Protein AF-A0A923X0X6-F1 (afdb_monomer_lite)

Structure (mmCIF, N/CA/C/O backbone):
data_AF-A0A923X0X6-F1
#
_entry.id   AF-A0A923X0X6-F1
#
loop_
_atom_site.group_PDB
_atom_site.id
_atom_site.type_symbol
_atom_site.label_atom_id
_atom_site.label_alt_id
_atom_site.label_comp_id
_atom_site.label_asym_id
_atom_site.label_entity_id
_atom_site.label_seq_id
_atom_site.pdbx_PDB_ins_code
_atom_site.Cartn_x
_atom_site.Cartn_y
_atom_site.Cartn_z
_atom_site.occupancy
_atom_site.B_iso_or_equiv
_atom_site.auth_seq_id
_atom_site.auth_comp_id
_atom_site.auth_asym_id
_atom_site.auth_atom_id
_atom_site.pdbx_PDB_model_num
ATOM 1 N N . MET A 1 1 ? -5.687 3.519 -16.830 1.00 63.09 1 MET A N 1
ATOM 2 C CA . MET A 1 1 ? -6.040 2.080 -16.816 1.00 63.09 1 MET A CA 1
ATOM 3 C C . MET A 1 1 ? -7.084 1.827 -15.735 1.00 63.09 1 MET A C 1
ATOM 5 O O . MET A 1 1 ? -7.242 2.684 -14.872 1.00 63.09 1 MET A O 1
ATOM 9 N N . ALA A 1 2 ? -7.819 0.712 -15.800 1.00 72.50 2 ALA A N 1
ATOM 10 C CA . ALA A 1 2 ? -8.682 0.294 -14.692 1.00 72.50 2 ALA A CA 1
ATOM 11 C C . ALA A 1 2 ? -7.816 -0.150 -13.492 1.00 72.50 2 ALA A C 1
ATOM 13 O O . ALA A 1 2 ? -6.728 -0.682 -13.729 1.00 72.50 2 ALA A O 1
ATOM 14 N N . PRO A 1 3 ? -8.254 0.063 -12.238 1.00 79.69 3 PRO A N 1
ATOM 15 C CA . PRO A 1 3 ? -7.531 -0.430 -11.070 1.00 79.69 3 PRO A CA 1
ATOM 16 C C . PRO A 1 3 ? -7.416 -1.959 -11.069 1.00 79.69 3 PRO A C 1
ATOM 18 O O . PRO A 1 3 ? -8.362 -2.656 -11.437 1.00 79.69 3 PRO A O 1
ATOM 21 N N . VAL A 1 4 ? -6.273 -2.472 -10.619 1.00 81.38 4 VAL A N 1
ATOM 22 C CA . VAL A 1 4 ? -6.028 -3.899 -10.402 1.00 81.38 4 VAL A CA 1
ATOM 23 C C . VAL A 1 4 ? -6.172 -4.194 -8.913 1.00 81.38 4 VAL A C 1
ATOM 25 O O . VAL A 1 4 ? -5.494 -3.593 -8.080 1.00 81.38 4 VAL A O 1
ATOM 28 N N . THR A 1 5 ? -7.076 -5.104 -8.562 1.00 83.94 5 THR A N 1
ATOM 29 C CA . THR A 1 5 ? -7.293 -5.517 -7.172 1.00 83.94 5 THR A CA 1
ATOM 30 C C . THR A 1 5 ? -6.217 -6.501 -6.733 1.00 83.94 5 THR A C 1
ATOM 32 O O . THR A 1 5 ? -5.908 -7.454 -7.449 1.00 83.94 5 THR A O 1
ATOM 35 N N . MET A 1 6 ? -5.667 -6.291 -5.540 1.00 83.44 6 MET A N 1
ATOM 36 C CA . MET A 1 6 ? -4.697 -7.208 -4.953 1.00 83.44 6 MET A CA 1
ATOM 37 C C . MET A 1 6 ? -5.345 -8.537 -4.566 1.00 83.44 6 MET A C 1
ATOM 39 O O . MET A 1 6 ? -6.520 -8.612 -4.204 1.00 83.44 6 MET A O 1
ATOM 43 N N . SER A 1 7 ? -4.562 -9.610 -4.647 1.00 73.19 7 SER A N 1
ATOM 44 C CA . SER A 1 7 ? -5.038 -10.966 -4.382 1.00 73.19 7 SER A CA 1
ATOM 45 C C . SER A 1 7 ? -5.308 -11.178 -2.885 1.00 73.19 7 SER A C 1
ATOM 47 O O . SER A 1 7 ? -4.394 -11.470 -2.127 1.00 73.19 7 SER A O 1
ATOM 49 N N . ALA A 1 8 ? -6.567 -11.078 -2.458 1.00 83.19 8 ALA A N 1
ATOM 50 C CA . ALA A 1 8 ? -7.058 -11.273 -1.081 1.00 83.19 8 ALA A CA 1
ATOM 51 C C . ALA A 1 8 ? -6.988 -10.040 -0.148 1.00 83.19 8 ALA A C 1
ATOM 53 O O . ALA A 1 8 ? -6.077 -9.216 -0.278 1.00 83.19 8 ALA A O 1
ATOM 54 N N . PRO A 1 9 ? -7.934 -9.942 0.813 1.00 89.75 9 PRO A N 1
ATOM 55 C CA . PRO A 1 9 ? -7.965 -8.876 1.809 1.00 89.75 9 PRO A CA 1
ATOM 56 C C . PRO A 1 9 ? -6.748 -8.904 2.734 1.00 89.75 9 PRO A C 1
ATOM 58 O O . PRO A 1 9 ? -6.139 -9.948 2.983 1.00 89.75 9 PRO A O 1
ATOM 61 N N . PHE A 1 10 ? -6.437 -7.736 3.279 1.00 91.44 10 PHE A N 1
ATOM 62 C CA . PHE A 1 10 ? -5.446 -7.527 4.319 1.00 91.44 10 PHE A CA 1
ATOM 63 C C . PHE A 1 10 ? -6.135 -7.536 5.674 1.00 91.44 10 PHE A C 1
ATOM 65 O O . PHE A 1 10 ? -7.156 -6.876 5.840 1.00 91.44 10 PHE A O 1
ATOM 72 N N . THR A 1 11 ? -5.544 -8.248 6.628 1.00 92.56 11 THR A N 1
ATOM 73 C CA . THR A 1 11 ? -5.885 -8.174 8.049 1.00 92.56 11 THR A CA 1
ATOM 74 C C . THR A 1 11 ? -4.627 -7.741 8.785 1.00 92.56 11 THR A C 1
ATOM 76 O O . THR A 1 11 ? -3.636 -8.473 8.772 1.00 92.56 11 THR A O 1
ATOM 79 N N . VAL A 1 12 ? -4.640 -6.549 9.379 1.00 90.81 12 VAL A N 1
ATOM 80 C CA . VAL A 1 12 ? -3.463 -5.948 10.027 1.00 90.81 12 VAL A CA 1
ATOM 81 C C . VAL A 1 12 ? -3.801 -5.510 11.443 1.00 90.81 12 VAL A C 1
ATOM 83 O O . VAL A 1 12 ? -4.835 -4.886 11.665 1.00 90.81 12 VAL A O 1
ATOM 86 N N . ASN A 1 13 ? -2.925 -5.826 12.396 1.00 90.00 13 ASN A N 1
ATOM 87 C CA . ASN A 1 13 ? -3.030 -5.283 13.749 1.00 90.00 13 ASN A CA 1
ATOM 88 C C . ASN A 1 13 ? -2.677 -3.797 13.716 1.00 90.00 13 ASN A C 1
ATOM 90 O O . ASN A 1 13 ? -1.713 -3.423 13.046 1.00 90.00 13 ASN A O 1
ATOM 94 N N . THR A 1 14 ? -3.431 -2.974 14.437 1.00 86.94 14 THR A N 1
ATOM 95 C CA . THR A 1 14 ? -3.119 -1.549 14.599 1.00 86.94 14 THR A CA 1
ATOM 96 C C . THR A 1 14 ? -2.117 -1.333 15.734 1.00 86.94 14 THR A C 1
ATOM 98 O O . THR A 1 14 ? -1.785 -2.253 16.484 1.00 86.94 14 THR A O 1
ATOM 101 N N . THR A 1 15 ? -1.624 -0.103 15.890 1.00 87.81 15 THR A N 1
ATOM 102 C CA . THR A 1 15 ? -0.687 0.254 16.974 1.00 87.81 15 THR A CA 1
ATOM 103 C C . THR A 1 15 ? -1.329 0.319 18.361 1.00 87.81 15 THR A C 1
ATOM 105 O O . THR A 1 15 ? -0.656 0.683 19.327 1.00 87.81 15 THR A O 1
ATOM 108 N N . ASP A 1 16 ? -2.632 0.065 18.474 1.00 82.75 16 ASP A N 1
ATOM 109 C CA . ASP A 1 16 ? -3.355 0.188 19.735 1.00 82.75 16 ASP A CA 1
ATOM 110 C C . ASP A 1 16 ? -2.884 -0.888 20.724 1.00 82.75 16 ASP A C 1
ATOM 112 O O . ASP A 1 16 ? -2.783 -2.070 20.400 1.00 82.75 16 ASP A O 1
ATOM 116 N N . THR A 1 17 ? -2.557 -0.468 21.947 1.00 68.88 17 THR A N 1
ATOM 117 C CA . THR A 1 17 ? -1.963 -1.340 22.973 1.00 68.88 17 THR A CA 1
ATOM 118 C C . THR A 1 17 ? -2.980 -2.232 23.685 1.00 68.88 17 THR A C 1
ATOM 120 O O . THR A 1 17 ? -2.584 -3.153 24.399 1.00 68.88 17 THR A O 1
ATOM 123 N N . ASP A 1 18 ? -4.273 -1.966 23.495 1.00 63.84 18 ASP A N 1
ATOM 124 C CA . ASP A 1 18 ? -5.372 -2.718 24.092 1.00 63.84 18 ASP A CA 1
ATOM 125 C C . ASP A 1 18 ? -5.972 -3.715 23.083 1.00 63.84 18 ASP A C 1
ATOM 127 O O . ASP A 1 18 ? -6.079 -3.434 21.894 1.00 63.84 18 ASP A O 1
ATOM 131 N N . ALA A 1 19 ? -6.293 -4.908 23.593 1.00 57.31 19 ALA A N 1
ATOM 132 C CA . ALA A 1 19 ? -6.703 -6.148 22.919 1.00 57.31 19 ALA A CA 1
ATOM 133 C C . ALA A 1 19 ? -7.116 -6.089 21.426 1.00 57.31 19 ALA A C 1
ATOM 135 O O . ALA A 1 19 ? -8.139 -5.519 21.084 1.00 57.31 19 ALA A O 1
ATOM 136 N N . GLN A 1 20 ? -6.381 -6.846 20.593 1.00 67.62 20 GLN A N 1
ATOM 137 C CA . GLN A 1 20 ? -6.764 -7.374 19.265 1.00 6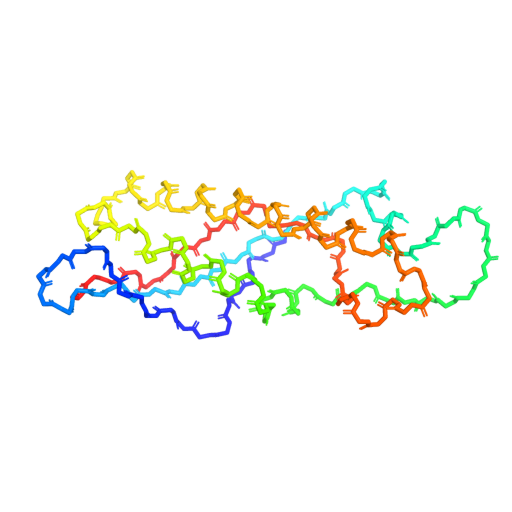7.62 20 GLN A CA 1
ATOM 138 C C . GLN A 1 20 ? -7.588 -6.443 18.363 1.00 67.62 20 GLN A C 1
ATOM 140 O O . GLN A 1 20 ? -8.518 -6.905 17.708 1.00 67.62 20 GLN A O 1
ATOM 145 N N . HIS A 1 21 ? -7.225 -5.166 18.277 1.00 81.81 21 HIS A N 1
ATOM 146 C CA . HIS A 1 21 ? -7.789 -4.311 17.248 1.00 81.81 21 HIS A CA 1
ATOM 147 C C . HIS A 1 21 ? -7.086 -4.539 15.911 1.00 81.81 21 HIS A C 1
ATOM 149 O O . HIS A 1 21 ? -5.853 -4.472 15.812 1.00 81.81 21 HIS A O 1
ATOM 155 N N . PHE A 1 22 ? -7.869 -4.829 14.877 1.00 87.69 22 PHE A N 1
ATOM 156 C CA . PHE A 1 22 ? -7.342 -5.040 13.537 1.00 87.69 22 PHE A CA 1
ATOM 157 C C . PHE A 1 22 ? -8.195 -4.370 12.466 1.00 87.69 22 PHE A C 1
ATOM 159 O O . PHE A 1 22 ? -9.422 -4.300 12.532 1.00 87.69 22 PHE A O 1
ATOM 166 N N . ALA A 1 23 ? -7.519 -3.892 11.427 1.00 91.06 23 ALA A N 1
ATOM 167 C CA . ALA A 1 23 ? -8.162 -3.411 10.220 1.00 91.06 23 ALA A CA 1
ATOM 168 C C . ALA A 1 23 ? -8.236 -4.549 9.198 1.00 91.06 23 ALA A C 1
ATOM 170 O O . ALA A 1 23 ? -7.234 -5.218 8.930 1.00 91.06 23 ALA A O 1
ATOM 171 N N . VAL A 1 24 ? -9.418 -4.746 8.615 1.00 94.12 24 VAL A N 1
ATOM 172 C CA . VAL A 1 24 ? -9.636 -5.632 7.469 1.00 94.12 24 VAL A CA 1
ATOM 173 C C . VAL A 1 24 ? -10.000 -4.782 6.264 1.00 94.12 24 VAL A C 1
ATOM 175 O O . VAL A 1 24 ? -10.960 -4.019 6.328 1.00 94.12 24 VAL A O 1
ATOM 178 N N . PHE A 1 25 ? -9.253 -4.883 5.168 1.00 94.25 25 PHE A N 1
ATOM 179 C CA . PHE A 1 25 ? -9.539 -4.108 3.960 1.00 94.25 25 PHE A CA 1
ATOM 180 C C . PHE A 1 25 ? -9.001 -4.770 2.693 1.00 94.25 25 PHE A C 1
ATOM 182 O O . PHE A 1 25 ? -8.015 -5.504 2.710 1.00 94.25 25 PHE A O 1
ATOM 189 N N . ASN A 1 26 ? -9.633 -4.467 1.566 1.00 93.38 26 ASN A N 1
ATOM 190 C CA . ASN A 1 26 ? -9.134 -4.787 0.235 1.00 93.38 26 ASN A CA 1
ATOM 191 C C . ASN A 1 26 ? -8.376 -3.584 -0.338 1.00 93.38 26 ASN A C 1
ATOM 193 O O . ASN A 1 26 ? -8.737 -2.433 -0.081 1.00 93.38 26 ASN A O 1
ATOM 197 N N . VAL A 1 27 ? -7.348 -3.854 -1.146 1.00 92.19 27 VAL A N 1
ATOM 198 C CA . VAL A 1 27 ? -6.570 -2.825 -1.849 1.00 92.19 27 VAL A CA 1
ATOM 199 C C . VAL A 1 27 ? -6.703 -3.022 -3.351 1.00 92.19 27 VAL A C 1
ATOM 201 O O . VAL A 1 27 ? -6.554 -4.136 -3.857 1.00 92.19 27 VAL A O 1
ATOM 204 N N . ALA A 1 28 ? -6.953 -1.933 -4.071 1.00 90.75 28 ALA A N 1
ATOM 205 C CA . ALA A 1 28 ? -6.815 -1.878 -5.518 1.00 90.75 28 ALA A CA 1
ATOM 206 C C . ALA A 1 28 ? -5.841 -0.767 -5.913 1.00 90.75 28 ALA A C 1
ATOM 208 O O . ALA A 1 28 ? -5.836 0.309 -5.317 1.00 90.75 28 ALA A O 1
ATOM 209 N N . LEU A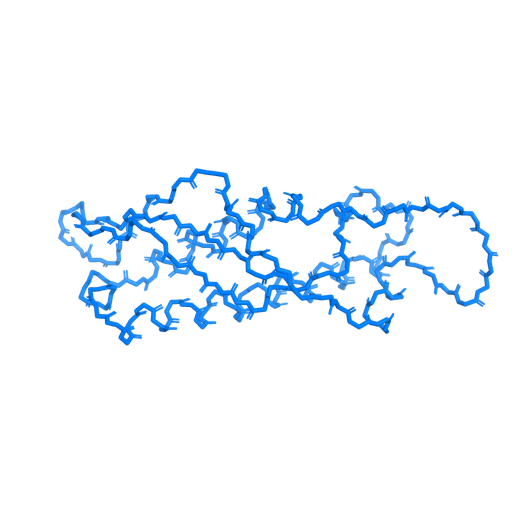 1 29 ? -5.019 -1.041 -6.921 1.00 88.31 29 LEU A N 1
ATOM 210 C CA . LEU A 1 29 ? -3.958 -0.160 -7.393 1.00 88.31 29 LEU A CA 1
ATOM 211 C C . LEU A 1 29 ? -4.287 0.293 -8.810 1.00 88.31 29 LEU A C 1
ATOM 213 O O . LEU A 1 29 ? -4.503 -0.532 -9.699 1.00 88.31 29 LEU A O 1
ATOM 217 N N . LYS A 1 30 ? -4.325 1.600 -9.047 1.00 86.81 30 LYS A N 1
ATOM 218 C CA . LYS A 1 30 ? -4.331 2.133 -10.409 1.00 86.81 30 LYS A CA 1
ATOM 219 C C . LYS A 1 30 ? -2.893 2.341 -10.837 1.00 86.81 30 LYS A C 1
ATOM 221 O O . LYS A 1 30 ? -2.109 2.982 -10.147 1.00 86.81 30 LYS A O 1
ATOM 226 N N . LEU A 1 31 ? -2.584 1.764 -11.985 1.00 82.69 31 LEU A N 1
ATOM 227 C CA . LEU A 1 31 ? -1.259 1.770 -12.570 1.00 82.69 31 LEU A CA 1
ATOM 228 C C . LEU A 1 31 ? -1.206 2.814 -13.685 1.00 82.69 31 LEU A C 1
ATOM 230 O O . LEU A 1 31 ? -2.139 2.904 -14.500 1.00 82.69 31 LEU A O 1
ATOM 234 N N . ALA A 1 32 ? -0.127 3.587 -13.721 1.00 78.12 32 ALA A N 1
ATOM 235 C CA . ALA A 1 32 ? 0.176 4.517 -14.801 1.00 78.12 32 ALA A CA 1
ATOM 236 C C . ALA A 1 32 ? 1.501 4.131 -15.457 1.00 78.12 32 ALA A C 1
ATOM 238 O O . ALA A 1 32 ? 2.406 3.679 -14.757 1.00 78.12 32 ALA A O 1
ATOM 239 N N . PRO A 1 33 ? 1.616 4.261 -16.792 1.00 72.19 33 PRO A N 1
ATOM 240 C CA . PRO A 1 33 ? 2.850 3.940 -17.484 1.00 72.19 33 PRO A CA 1
ATOM 241 C C . PRO A 1 33 ? 3.987 4.816 -16.956 1.00 72.19 33 PRO A C 1
ATOM 243 O O . PRO A 1 33 ? 3.838 6.027 -16.793 1.00 72.19 33 PRO A O 1
ATOM 246 N N . MET A 1 34 ? 5.109 4.178 -16.672 1.00 69.44 34 MET A N 1
ATOM 247 C CA . MET A 1 34 ? 6.379 4.808 -16.371 1.00 69.44 34 MET A CA 1
ATOM 248 C C . MET A 1 34 ? 6.922 5.447 -17.655 1.00 69.44 34 MET A C 1
ATOM 250 O O . MET A 1 34 ? 6.647 4.968 -18.760 1.00 69.44 34 MET A O 1
ATOM 254 N N . ASP A 1 35 ? 7.641 6.562 -17.531 1.00 70.25 35 ASP A N 1
ATOM 255 C CA . ASP A 1 35 ? 8.223 7.204 -18.705 1.00 70.25 35 ASP A CA 1
ATOM 256 C C . ASP A 1 35 ? 9.330 6.344 -19.342 1.00 70.25 35 ASP A C 1
ATOM 258 O O . ASP A 1 35 ? 9.909 5.445 -18.728 1.00 70.25 35 ASP A O 1
ATOM 262 N N . GLU A 1 36 ? 9.614 6.624 -20.613 1.00 61.94 36 GLU A N 1
ATOM 263 C CA . GLU A 1 36 ? 10.562 5.854 -21.421 1.00 61.94 36 GLU A CA 1
ATOM 264 C C . GLU A 1 36 ? 11.998 5.902 -20.871 1.00 61.94 36 GLU A C 1
ATOM 266 O O . GLU A 1 36 ? 12.744 4.936 -21.030 1.00 61.94 36 GLU A O 1
ATOM 271 N N . ALA A 1 37 ? 12.389 6.987 -20.190 1.00 62.97 37 ALA A N 1
ATOM 272 C CA . ALA A 1 37 ? 13.736 7.136 -19.643 1.00 62.97 37 ALA A CA 1
ATOM 273 C C . ALA A 1 37 ? 13.951 6.230 -18.421 1.00 62.97 37 ALA A C 1
ATOM 275 O O . ALA A 1 37 ? 14.992 5.578 -18.314 1.00 62.97 37 ALA A O 1
ATOM 276 N N . HIS A 1 38 ? 12.954 6.133 -17.542 1.00 59.25 38 HIS A N 1
ATOM 277 C CA . HIS A 1 38 ? 12.956 5.180 -16.433 1.00 59.25 38 HIS A CA 1
ATOM 278 C C . HIS A 1 38 ? 12.835 3.728 -16.921 1.00 59.25 38 HIS A C 1
ATOM 280 O O . HIS A 1 38 ? 13.499 2.836 -16.397 1.00 59.25 38 HIS A O 1
ATOM 286 N N . TRP A 1 39 ? 12.070 3.473 -17.985 1.00 57.97 39 TRP A N 1
ATOM 287 C CA . TRP A 1 39 ? 11.985 2.133 -18.575 1.00 57.97 39 TRP A CA 1
ATOM 288 C C . TRP A 1 39 ? 13.295 1.663 -19.237 1.00 57.97 39 TRP A C 1
ATOM 290 O O . TRP A 1 39 ? 13.695 0.501 -19.104 1.00 57.97 39 TRP A O 1
ATOM 300 N N . ALA A 1 40 ? 13.995 2.550 -19.948 1.00 58.59 40 ALA A N 1
ATOM 301 C CA . ALA A 1 40 ? 15.266 2.223 -20.599 1.00 58.59 40 ALA A CA 1
ATOM 302 C C . ALA A 1 40 ? 16.339 1.779 -19.588 1.00 58.59 40 ALA A C 1
ATOM 304 O O . ALA A 1 40 ? 17.157 0.906 -19.884 1.00 58.59 40 ALA A O 1
ATOM 305 N N . ASN A 1 41 ? 16.291 2.334 -18.375 1.00 57.78 41 ASN A N 1
ATOM 306 C CA . ASN A 1 41 ? 17.153 1.949 -17.261 1.00 57.78 41 ASN A CA 1
ATOM 307 C C . ASN A 1 41 ? 16.906 0.514 -16.772 1.00 57.78 41 ASN A C 1
ATOM 309 O O . ASN A 1 41 ? 17.852 -0.169 -16.386 1.00 57.78 41 ASN A O 1
ATOM 313 N N . TRP A 1 42 ? 15.650 0.073 -16.796 1.00 54.72 42 TRP A N 1
ATOM 314 C CA . TRP A 1 42 ? 15.215 -1.244 -16.329 1.00 54.72 42 TRP A CA 1
ATOM 315 C C . TRP A 1 42 ? 15.497 -2.362 -17.336 1.00 54.72 42 TRP A C 1
ATOM 317 O O . TRP A 1 42 ? 15.958 -3.441 -16.976 1.00 54.72 42 TRP A O 1
ATOM 327 N N . SER A 1 43 ? 15.251 -2.103 -18.620 1.00 51.03 43 SER A N 1
ATOM 328 C CA . SER A 1 43 ? 15.378 -3.105 -19.691 1.00 51.03 43 SER A CA 1
ATOM 329 C C . SER A 1 43 ? 16.820 -3.375 -20.139 1.00 51.03 43 SER A C 1
ATOM 331 O O . SER A 1 43 ? 17.045 -4.211 -21.015 1.00 51.03 43 SER A O 1
ATOM 333 N N . GLY A 1 44 ? 17.804 -2.648 -19.597 1.00 46.78 44 GLY A N 1
ATOM 334 C CA . GLY A 1 44 ? 19.188 -2.704 -20.076 1.00 46.78 44 GLY A CA 1
ATOM 335 C C . GLY A 1 44 ? 19.334 -2.277 -21.542 1.00 46.78 44 GLY A C 1
ATOM 336 O O . GLY A 1 44 ? 20.382 -2.515 -22.149 1.00 46.78 44 GLY A O 1
ATOM 337 N N . ALA A 1 45 ? 18.305 -1.643 -22.120 1.00 40.88 45 ALA A N 1
ATOM 338 C CA . ALA A 1 45 ? 18.287 -1.154 -23.488 1.00 40.88 45 ALA A CA 1
ATOM 339 C C . ALA A 1 45 ? 19.193 0.078 -23.609 1.00 40.88 45 ALA A C 1
ATOM 341 O O . ALA A 1 45 ? 18.753 1.216 -23.764 1.00 40.88 45 ALA A O 1
ATOM 342 N N . SER A 1 46 ? 20.505 -0.159 -23.586 1.00 35.41 46 SER A N 1
ATOM 343 C CA . SER A 1 46 ? 21.430 0.712 -24.299 1.00 35.41 46 SER A CA 1
ATOM 344 C C . SER A 1 46 ? 20.917 0.841 -25.733 1.00 35.41 46 SER A C 1
ATOM 346 O O . SER A 1 46 ? 20.515 -0.149 -26.339 1.00 35.41 46 SER A O 1
ATOM 348 N N . ALA A 1 47 ? 20.920 2.056 -26.276 1.00 34.78 47 ALA A N 1
ATOM 349 C CA . ALA A 1 47 ? 20.379 2.422 -27.587 1.00 34.78 47 ALA A CA 1
ATOM 350 C C . ALA A 1 47 ? 21.078 1.767 -28.814 1.00 34.78 47 ALA A C 1
ATOM 352 O O . ALA A 1 47 ? 21.160 2.364 -29.885 1.00 34.78 47 ALA A O 1
ATOM 353 N N . GLY A 1 48 ? 21.600 0.547 -28.695 1.00 30.31 48 GLY A N 1
ATOM 354 C CA . GLY A 1 48 ? 22.226 -0.226 -29.759 1.00 30.31 48 GLY A CA 1
ATOM 355 C C . GLY A 1 48 ? 21.795 -1.682 -29.648 1.00 30.31 48 GLY A C 1
ATOM 356 O O . GLY A 1 48 ? 21.986 -2.314 -28.617 1.00 30.31 48 GLY A O 1
ATOM 357 N N . GLY A 1 49 ? 21.170 -2.192 -30.708 1.00 40.12 49 GLY A N 1
ATOM 358 C CA . GLY A 1 49 ? 20.464 -3.467 -30.691 1.00 40.12 49 GLY A CA 1
ATOM 359 C C . GLY A 1 49 ? 21.313 -4.677 -30.304 1.00 40.12 49 GLY A C 1
ATOM 360 O O . GLY A 1 49 ? 22.481 -4.769 -30.668 1.00 40.12 49 GLY A O 1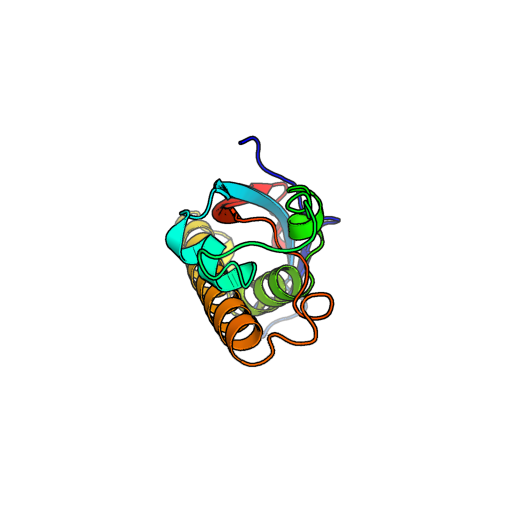
ATOM 361 N N . HIS A 1 50 ? 20.674 -5.632 -29.634 1.00 33.03 50 HIS A N 1
ATOM 362 C CA . HIS A 1 50 ? 20.482 -7.020 -30.068 1.00 33.03 50 HIS A CA 1
ATOM 363 C C . HIS A 1 50 ? 19.665 -7.754 -28.995 1.00 33.03 50 HIS A C 1
ATOM 365 O O . HIS A 1 50 ? 20.041 -7.751 -27.832 1.00 33.03 50 HIS A O 1
ATOM 371 N N . GLY A 1 51 ? 18.614 -8.460 -29.418 1.00 31.97 51 GLY A N 1
ATOM 372 C CA . GLY A 1 51 ? 18.130 -9.641 -28.700 1.00 31.97 51 GLY A CA 1
ATOM 373 C C . GLY A 1 51 ? 16.886 -9.458 -27.833 1.00 31.97 51 GLY A C 1
ATOM 374 O O . GLY A 1 51 ? 16.985 -9.168 -26.652 1.00 31.97 51 GLY A O 1
ATOM 375 N N . GLY A 1 52 ? 15.732 -9.796 -28.414 1.00 33.38 52 GLY A N 1
ATOM 376 C CA . GLY A 1 52 ? 14.575 -10.303 -27.675 1.00 33.38 52 GLY A CA 1
ATOM 377 C C . GLY A 1 52 ? 13.509 -9.265 -27.345 1.00 33.38 52 GLY A C 1
ATOM 378 O O . GLY A 1 52 ? 13.659 -8.469 -26.429 1.00 33.38 52 GLY A O 1
ATOM 379 N N . SER A 1 53 ? 12.384 -9.330 -28.057 1.00 35.44 53 SER A N 1
ATOM 380 C CA . SER A 1 53 ? 11.123 -8.715 -27.643 1.00 35.44 53 SER A CA 1
ATOM 381 C C . SER A 1 53 ? 10.632 -9.387 -26.356 1.00 35.44 53 SER A C 1
ATOM 383 O O . SER A 1 53 ? 9.833 -10.318 -26.408 1.00 35.44 53 SER A O 1
ATOM 385 N N . GLY A 1 54 ? 11.148 -8.964 -25.205 1.00 42.06 54 GLY A N 1
ATOM 386 C CA . GLY A 1 54 ? 10.472 -9.193 -23.936 1.00 42.06 54 GLY A CA 1
ATOM 387 C C . GLY A 1 54 ? 9.214 -8.335 -23.938 1.00 42.06 54 GLY A C 1
ATOM 388 O O . GLY A 1 54 ? 9.310 -7.110 -23.898 1.00 42.06 54 GLY A O 1
ATOM 389 N N . GLU A 1 55 ? 8.040 -8.953 -24.069 1.00 39.22 55 GLU A N 1
ATOM 390 C CA . GLU A 1 55 ? 6.789 -8.261 -23.767 1.00 39.22 55 GLU A CA 1
ATOM 391 C C . GLU A 1 55 ? 6.875 -7.802 -22.311 1.00 39.22 55 GLU A C 1
ATOM 393 O O . GLU A 1 55 ? 7.147 -8.610 -21.421 1.00 39.22 55 GLU A O 1
ATOM 398 N N . ALA A 1 56 ? 6.707 -6.498 -22.078 1.00 45.03 56 ALA A N 1
ATOM 399 C CA . ALA A 1 56 ? 6.597 -5.983 -20.725 1.00 45.03 56 ALA A CA 1
ATOM 400 C C . ALA A 1 56 ? 5.488 -6.771 -20.003 1.00 45.03 56 ALA A C 1
ATOM 402 O O . ALA A 1 56 ? 4.440 -7.015 -20.613 1.00 45.03 56 ALA A O 1
ATOM 403 N N . PRO A 1 57 ? 5.697 -7.204 -18.753 1.00 44.31 57 PRO A N 1
ATOM 404 C CA . PRO A 1 57 ? 4.731 -8.042 -18.064 1.00 44.31 57 PRO A CA 1
ATOM 405 C C . PRO A 1 57 ? 3.345 -7.408 -18.005 1.00 44.31 57 PRO A C 1
ATOM 407 O O . PRO A 1 57 ? 3.130 -6.209 -18.171 1.00 44.31 57 PRO A O 1
ATOM 410 N N . GLY A 1 58 ? 2.334 -8.225 -17.773 1.00 46.53 58 GLY A N 1
ATOM 411 C CA . GLY A 1 58 ? 0.997 -7.682 -17.608 1.00 46.53 58 GLY A CA 1
ATOM 412 C C . GLY A 1 58 ? 0.884 -6.880 -16.300 1.00 46.53 58 GLY A C 1
ATOM 413 O O . GLY A 1 58 ? 1.490 -7.258 -15.299 1.00 46.53 58 GLY A O 1
ATOM 414 N N . PRO A 1 59 ? -0.006 -5.873 -16.224 1.00 53.19 59 PRO A N 1
ATOM 415 C CA . PRO A 1 59 ? -0.386 -5.200 -14.969 1.00 53.19 59 PRO A CA 1
ATOM 416 C C . PRO A 1 59 ? -0.905 -6.150 -13.865 1.00 53.19 59 PRO A C 1
ATOM 418 O O . PRO A 1 59 ? -1.085 -5.743 -12.721 1.00 53.19 59 PRO A O 1
ATOM 421 N N . ILE A 1 60 ? -1.154 -7.417 -14.204 1.00 54.88 60 ILE A N 1
ATOM 422 C CA . ILE A 1 60 ? -1.610 -8.478 -13.303 1.00 54.88 60 ILE A CA 1
ATOM 423 C C . ILE A 1 60 ? -0.511 -8.896 -12.310 1.00 54.88 60 ILE A C 1
ATOM 425 O O . ILE A 1 60 ? -0.840 -9.224 -11.171 1.00 54.88 60 ILE A O 1
ATOM 429 N N . GLU A 1 61 ? 0.773 -8.845 -12.683 1.00 60.97 61 GLU A N 1
ATOM 430 C CA . GLU A 1 61 ? 1.858 -9.330 -11.810 1.00 60.97 61 GLU A CA 1
ATOM 431 C C . GLU A 1 61 ? 2.146 -8.378 -10.635 1.00 60.97 61 GLU A C 1
ATOM 433 O O . GLU A 1 61 ? 2.427 -8.838 -9.523 1.00 60.97 61 GLU A O 1
ATOM 438 N N . LEU A 1 62 ? 1.933 -7.069 -10.825 1.00 64.69 62 LEU A N 1
ATOM 439 C CA . LEU A 1 62 ? 2.081 -6.044 -9.780 1.00 64.69 62 LEU A CA 1
ATOM 440 C C . LEU A 1 62 ? 1.097 -6.235 -8.614 1.00 64.69 62 LEU A C 1
ATOM 442 O O . LEU A 1 62 ? 1.441 -6.015 -7.454 1.00 64.69 62 LEU A O 1
ATOM 446 N N . ALA A 1 63 ? -0.116 -6.721 -8.885 1.00 64.88 63 ALA A N 1
ATOM 447 C CA . ALA A 1 63 ? -1.109 -7.005 -7.844 1.00 64.88 63 ALA A CA 1
ATOM 448 C C . ALA A 1 63 ? -0.746 -8.213 -6.957 1.00 64.88 63 ALA A C 1
ATOM 450 O O . ALA A 1 63 ? -1.294 -8.377 -5.860 1.00 64.88 63 ALA A O 1
ATOM 451 N N . SER A 1 64 ? 0.181 -9.054 -7.420 1.00 68.38 64 SER A N 1
ATOM 452 C CA . SER A 1 64 ? 0.788 -10.150 -6.661 1.00 68.38 64 SER A CA 1
ATOM 453 C C . SER A 1 64 ? 2.191 -9.828 -6.144 1.00 68.38 64 SER A C 1
ATOM 455 O O . SER A 1 64 ? 2.810 -10.695 -5.525 1.00 68.38 64 SER A O 1
ATOM 457 N N . TYR A 1 65 ? 2.697 -8.607 -6.355 1.00 75.56 65 TYR A N 1
ATOM 458 C CA . TYR A 1 65 ? 4.077 -8.286 -6.022 1.00 75.56 65 TYR A CA 1
ATOM 459 C C . TYR A 1 65 ? 4.310 -8.286 -4.508 1.00 75.56 65 TYR A C 1
ATOM 461 O O . TYR A 1 65 ? 3.675 -7.553 -3.743 1.00 75.56 65 TYR A O 1
ATOM 469 N N . ALA A 1 66 ? 5.223 -9.150 -4.059 1.00 80.94 66 ALA A N 1
ATOM 470 C CA . ALA A 1 66 ? 5.427 -9.422 -2.640 1.00 80.94 66 ALA A CA 1
ATOM 471 C C . ALA A 1 66 ? 5.899 -8.181 -1.867 1.00 80.94 66 ALA A C 1
ATOM 473 O O . ALA A 1 66 ? 5.440 -7.960 -0.747 1.00 80.94 66 ALA A O 1
ATOM 474 N N . LYS A 1 67 ? 6.756 -7.341 -2.471 1.00 83.69 67 LYS A N 1
ATOM 475 C CA . LYS A 1 67 ? 7.253 -6.109 -1.835 1.00 83.69 67 LYS A CA 1
ATOM 476 C C . LYS A 1 67 ? 6.112 -5.126 -1.551 1.00 83.69 67 LYS A C 1
ATOM 478 O O . LYS A 1 67 ? 6.038 -4.591 -0.448 1.00 83.69 67 LYS A O 1
ATOM 483 N N . TYR A 1 68 ? 5.161 -4.977 -2.477 1.00 86.19 68 TYR A N 1
ATOM 484 C CA . TYR A 1 68 ? 3.985 -4.124 -2.273 1.00 86.19 68 TYR A CA 1
ATOM 485 C C . TYR A 1 68 ? 3.042 -4.668 -1.198 1.00 86.19 68 TYR A C 1
ATOM 487 O O . TYR A 1 68 ? 2.564 -3.906 -0.359 1.00 86.19 68 TYR A O 1
ATOM 495 N N . ARG A 1 69 ? 2.811 -5.988 -1.150 1.00 87.44 69 ARG A N 1
ATOM 496 C CA . ARG A 1 69 ? 2.029 -6.589 -0.053 1.00 87.44 69 ARG A CA 1
ATOM 497 C C . ARG A 1 69 ? 2.668 -6.332 1.309 1.00 87.44 69 ARG A C 1
ATOM 499 O O . ARG A 1 69 ? 1.956 -5.978 2.246 1.00 87.44 69 ARG A O 1
ATOM 506 N N . SER A 1 70 ? 3.983 -6.509 1.414 1.00 89.56 70 SER A N 1
ATOM 507 C CA . SER A 1 70 ? 4.725 -6.259 2.652 1.00 89.56 70 SER A CA 1
ATOM 508 C C . SER A 1 70 ? 4.641 -4.794 3.071 1.00 89.56 70 SER A C 1
ATOM 510 O O . SER A 1 70 ? 4.347 -4.526 4.232 1.00 89.56 70 SER A O 1
ATOM 512 N N . ALA A 1 71 ? 4.794 -3.858 2.128 1.00 91.50 71 ALA A N 1
ATOM 513 C CA . ALA A 1 71 ? 4.636 -2.428 2.388 1.00 91.50 71 ALA A CA 1
ATOM 514 C C . ALA A 1 71 ? 3.236 -2.072 2.910 1.00 91.50 71 ALA A C 1
ATOM 516 O O . ALA A 1 71 ? 3.110 -1.270 3.831 1.00 91.50 71 ALA A O 1
ATOM 517 N N . ILE A 1 72 ? 2.182 -2.702 2.381 1.00 92.62 72 ILE A N 1
ATOM 518 C CA . ILE A 1 72 ? 0.813 -2.480 2.871 1.00 92.62 72 ILE A CA 1
ATOM 519 C C . ILE A 1 72 ? 0.667 -2.901 4.327 1.00 92.62 72 ILE A C 1
ATOM 521 O O . ILE A 1 72 ? 0.100 -2.153 5.124 1.00 92.62 72 ILE A O 1
ATOM 525 N N . VAL A 1 73 ? 1.182 -4.080 4.677 1.00 92.19 73 VAL A N 1
ATOM 526 C CA . VAL A 1 73 ? 1.147 -4.570 6.059 1.00 92.19 73 VAL A CA 1
ATOM 527 C C . VAL A 1 73 ? 1.970 -3.660 6.970 1.00 92.19 73 VAL A C 1
ATOM 529 O O . VAL A 1 73 ? 1.471 -3.257 8.015 1.00 92.19 73 VAL A O 1
ATOM 532 N N . GLU A 1 74 ? 3.186 -3.298 6.557 1.00 92.81 74 GLU A N 1
ATOM 533 C CA . GLU A 1 74 ? 4.102 -2.433 7.307 1.00 92.81 74 GLU A CA 1
ATOM 534 C C . GLU A 1 74 ? 3.454 -1.081 7.632 1.00 92.81 74 GLU A C 1
ATOM 536 O O . GLU A 1 74 ? 3.266 -0.754 8.805 1.00 92.81 74 GLU A O 1
ATOM 541 N N . VAL A 1 75 ? 3.031 -0.334 6.608 1.00 93.69 75 VAL A N 1
ATOM 542 C CA . VAL A 1 75 ? 2.477 1.016 6.780 1.00 93.69 75 VAL A CA 1
ATOM 543 C C . VAL A 1 75 ? 1.168 0.978 7.567 1.00 93.69 75 VAL A C 1
ATOM 545 O O . VAL A 1 75 ? 0.993 1.756 8.504 1.00 93.69 75 VAL A O 1
ATOM 548 N N . ALA A 1 76 ? 0.252 0.063 7.236 1.00 91.94 76 ALA A N 1
ATOM 549 C CA . ALA A 1 76 ? -1.042 0.003 7.912 1.00 91.94 76 ALA A CA 1
ATOM 550 C C . ALA A 1 76 ? -0.917 -0.445 9.378 1.00 91.94 76 ALA A C 1
ATOM 552 O O . ALA A 1 76 ? -1.663 0.047 10.224 1.00 91.94 76 ALA A O 1
ATOM 553 N N . SER A 1 77 ? 0.051 -1.315 9.697 1.00 91.44 77 SER A N 1
ATOM 554 C CA . SER A 1 77 ? 0.326 -1.724 11.082 1.00 91.44 77 SER A CA 1
ATOM 555 C C . SER A 1 77 ? 0.911 -0.609 11.952 1.00 91.44 77 SER A C 1
ATOM 557 O O . SER A 1 77 ? 0.819 -0.670 13.175 1.00 91.44 77 SER A O 1
ATOM 559 N N . GLY A 1 78 ? 1.472 0.431 11.328 1.00 91.31 78 GLY A N 1
ATOM 560 C CA . GLY A 1 78 ? 1.977 1.630 11.995 1.00 91.31 78 GLY A CA 1
ATOM 561 C C . GLY A 1 78 ? 0.904 2.669 12.339 1.00 91.31 78 GLY A C 1
ATOM 562 O O . GLY A 1 78 ? 1.245 3.733 12.855 1.00 91.31 78 GLY A O 1
ATOM 563 N N . MET A 1 79 ? -0.377 2.396 12.065 1.00 92.25 79 MET A N 1
ATOM 564 C CA . MET A 1 79 ? -1.480 3.330 12.311 1.00 92.25 79 MET A CA 1
ATOM 565 C C . MET A 1 79 ? -2.444 2.818 13.388 1.00 92.25 79 MET A C 1
ATOM 567 O O . MET A 1 79 ? -2.702 1.620 13.493 1.00 92.25 79 MET A O 1
ATOM 571 N N . SER A 1 80 ? -3.008 3.740 14.175 1.00 92.12 80 SER A N 1
ATOM 572 C CA . SER A 1 80 ? -4.029 3.431 15.183 1.00 92.12 80 SER A CA 1
ATOM 573 C C . SER A 1 80 ? -5.430 3.316 14.577 1.00 92.12 80 SER A C 1
ATOM 575 O O . SER A 1 80 ? -5.733 3.930 13.547 1.00 92.12 80 SER A O 1
ATOM 577 N N . MET A 1 81 ? -6.321 2.601 15.264 1.00 90.50 81 MET A N 1
ATOM 578 C CA . MET A 1 81 ? -7.757 2.516 14.972 1.00 90.50 81 MET A CA 1
ATOM 579 C C . MET A 1 81 ? -8.398 3.892 14.864 1.00 90.50 81 MET A C 1
ATOM 581 O O . MET A 1 81 ? -9.136 4.160 13.917 1.00 90.50 81 MET A O 1
ATOM 585 N N . GLU A 1 82 ? -8.098 4.779 15.818 1.00 90.88 82 GLU A N 1
ATOM 586 C CA . GLU A 1 82 ? -8.620 6.145 15.823 1.00 90.88 82 GLU A CA 1
ATOM 587 C C . GLU A 1 82 ? -8.272 6.849 14.511 1.00 90.88 82 GLU A C 1
ATOM 589 O O . GLU A 1 82 ? -9.152 7.389 13.839 1.00 90.88 82 GLU A O 1
ATOM 594 N N . THR A 1 83 ? -7.013 6.745 14.082 1.00 92.00 83 THR A N 1
ATOM 595 C CA . THR A 1 83 ? -6.556 7.345 12.828 1.00 92.00 83 THR A CA 1
ATOM 596 C C . THR A 1 83 ? -7.287 6.721 11.639 1.00 92.00 83 THR A C 1
ATOM 598 O O . THR A 1 83 ? -7.921 7.438 10.859 1.00 92.00 83 THR A O 1
ATOM 601 N N . LEU A 1 84 ? -7.277 5.389 11.531 1.00 92.44 84 LEU A N 1
ATOM 602 C CA . LEU A 1 84 ? -7.885 4.645 10.421 1.00 92.44 84 LEU A CA 1
ATOM 603 C C . LEU A 1 84 ? -9.418 4.758 10.363 1.00 92.44 84 LEU A C 1
ATOM 605 O O . LEU A 1 84 ? -10.011 4.504 9.312 1.00 92.44 84 LEU A O 1
ATOM 609 N N . SER A 1 85 ? -10.074 5.167 11.451 1.00 91.44 85 SER A N 1
ATOM 610 C CA . SER A 1 85 ? -11.525 5.392 11.489 1.00 91.44 85 SER A CA 1
ATOM 611 C C . SER A 1 85 ? -11.952 6.659 10.743 1.00 91.44 85 SER A C 1
ATOM 613 O O . SER A 1 85 ? -13.096 6.768 10.296 1.00 91.44 85 SER A O 1
ATOM 615 N N . THR A 1 86 ? -11.028 7.604 10.552 1.00 93.94 86 THR A N 1
ATOM 616 C CA . THR A 1 86 ? -11.309 8.901 9.930 1.00 93.94 86 THR A CA 1
ATOM 617 C C . THR A 1 86 ? -10.991 8.904 8.438 1.00 93.94 86 THR A C 1
ATOM 619 O O . THR A 1 86 ? -10.097 8.205 7.962 1.00 93.94 86 THR A O 1
ATOM 622 N N . GLN A 1 87 ? -11.685 9.755 7.674 1.00 93.56 87 GLN A N 1
ATOM 623 C CA . GLN A 1 87 ? -11.343 9.970 6.265 1.00 93.56 87 GLN A CA 1
ATOM 624 C C . GLN A 1 87 ? -9.913 10.509 6.116 1.00 93.56 87 GLN A C 1
ATOM 626 O O . GLN A 1 87 ? -9.170 10.035 5.266 1.00 93.56 87 GLN A O 1
ATOM 631 N N . VAL A 1 88 ? -9.510 11.452 6.973 1.00 94.69 88 VAL A N 1
ATOM 632 C CA . VAL A 1 88 ? -8.164 12.046 6.948 1.00 94.69 88 VAL A CA 1
ATOM 633 C C . VAL A 1 88 ? -7.085 10.986 7.176 1.00 94.69 88 VAL A C 1
ATOM 635 O O . VAL A 1 88 ? -6.089 10.968 6.458 1.00 94.69 88 VAL A O 1
ATOM 638 N N . GLY A 1 89 ? -7.288 10.068 8.121 1.00 93.75 89 GLY A N 1
ATOM 639 C CA . GLY A 1 89 ? -6.344 8.981 8.365 1.00 93.75 89 GLY A CA 1
ATOM 640 C C . GLY A 1 89 ? -6.286 7.966 7.227 1.00 93.75 89 GLY A C 1
ATOM 641 O O . GLY A 1 89 ? -5.196 7.538 6.861 1.00 93.75 89 GLY A O 1
ATOM 642 N N . LYS A 1 90 ? -7.416 7.646 6.585 1.00 93.75 90 LYS A N 1
ATOM 643 C CA . LYS A 1 90 ? -7.420 6.798 5.378 1.00 93.75 90 LYS A CA 1
ATOM 644 C C . LYS A 1 90 ? -6.685 7.454 4.206 1.00 93.75 90 LYS A C 1
ATOM 646 O O . LYS A 1 90 ? -5.948 6.771 3.503 1.00 93.75 90 LYS A O 1
ATOM 651 N N . GLU A 1 91 ? -6.831 8.764 4.010 1.00 94.62 91 GLU A N 1
ATOM 652 C CA . GLU A 1 91 ? -6.055 9.503 3.002 1.00 94.62 91 GLU A CA 1
ATOM 653 C C . GLU A 1 91 ? -4.562 9.575 3.365 1.00 94.62 91 GLU A C 1
ATOM 655 O O . GLU A 1 91 ? -3.706 9.448 2.491 1.00 94.62 91 GLU A O 1
ATOM 660 N N . SER A 1 92 ? -4.230 9.696 4.654 1.00 95.44 92 SER A N 1
ATOM 661 C CA . SER A 1 92 ? -2.844 9.605 5.126 1.00 95.44 92 SER A CA 1
ATOM 662 C C . SER A 1 92 ? -2.235 8.228 4.848 1.00 95.44 92 SER A C 1
ATOM 664 O O . SER A 1 92 ? -1.108 8.165 4.359 1.00 95.44 92 SER A O 1
ATOM 666 N N . LEU A 1 93 ? -2.985 7.144 5.078 1.00 95.12 93 LEU A N 1
ATOM 667 C CA . LEU A 1 93 ? -2.562 5.784 4.740 1.00 95.12 93 LEU A CA 1
ATOM 668 C C . LEU A 1 93 ? -2.282 5.652 3.236 1.00 95.12 93 LEU A C 1
ATOM 670 O O . LEU A 1 93 ? -1.225 5.155 2.859 1.00 95.12 93 LEU A O 1
ATOM 674 N N . LYS A 1 94 ? -3.182 6.142 2.368 1.00 95.25 94 LYS A N 1
ATOM 675 C CA . LYS A 1 94 ? -2.956 6.128 0.909 1.00 95.25 94 LYS A CA 1
ATOM 676 C C . LYS A 1 94 ? -1.660 6.830 0.531 1.00 95.25 94 LYS A C 1
ATOM 678 O O . LYS A 1 94 ? -0.885 6.284 -0.245 1.00 95.25 94 LYS A O 1
ATOM 683 N N . LYS A 1 95 ? -1.428 8.023 1.084 1.00 95.44 95 LYS A N 1
ATOM 684 C CA . LYS A 1 95 ? -0.224 8.801 0.793 1.00 95.44 95 LYS A CA 1
ATOM 685 C C . LYS A 1 95 ? 1.045 8.057 1.215 1.00 95.44 95 LYS A C 1
ATOM 687 O O . LYS A 1 95 ? 1.947 7.918 0.404 1.00 95.44 95 LYS A O 1
ATOM 692 N N . GLN A 1 96 ? 1.083 7.529 2.438 1.00 95.62 96 GLN A N 1
ATOM 693 C CA . GLN A 1 96 ? 2.243 6.779 2.931 1.00 95.62 96 GLN A CA 1
ATOM 694 C C . GLN A 1 96 ? 2.517 5.516 2.100 1.00 95.62 96 GLN A C 1
ATOM 696 O O . GLN A 1 96 ? 3.672 5.174 1.870 1.00 95.62 96 GLN A O 1
ATOM 701 N N . LEU A 1 97 ? 1.472 4.841 1.611 1.00 94.88 97 LEU A N 1
ATOM 702 C CA . LEU A 1 97 ? 1.636 3.706 0.699 1.00 94.88 97 LEU A CA 1
ATOM 703 C C . LEU A 1 97 ? 2.201 4.123 -0.657 1.00 94.88 97 LEU A C 1
ATOM 705 O O . LEU A 1 97 ? 3.081 3.438 -1.163 1.00 94.88 97 LEU A O 1
ATOM 709 N N . LEU A 1 98 ? 1.722 5.228 -1.234 1.00 93.00 98 LEU A N 1
ATOM 710 C CA . LEU A 1 98 ? 2.262 5.753 -2.491 1.00 93.00 98 LEU A CA 1
ATOM 711 C C . LEU A 1 98 ? 3.746 6.105 -2.354 1.00 93.00 98 LEU A C 1
ATOM 713 O O . LEU A 1 98 ? 4.541 5.677 -3.188 1.00 93.00 98 LEU A O 1
ATOM 717 N N . ASP A 1 99 ? 4.118 6.798 -1.275 1.00 92.94 99 ASP A N 1
ATOM 718 C CA . ASP A 1 99 ? 5.514 7.134 -0.981 1.00 92.94 99 ASP A CA 1
ATOM 719 C C . ASP A 1 99 ? 6.358 5.846 -0.851 1.00 92.94 99 ASP A C 1
ATOM 721 O O . ASP A 1 99 ? 7.410 5.713 -1.476 1.00 92.94 99 ASP A O 1
ATOM 725 N N . ARG A 1 100 ? 5.853 4.832 -0.134 1.00 91.81 100 ARG A N 1
ATOM 726 C CA . ARG A 1 100 ? 6.552 3.551 0.049 1.00 91.81 100 ARG A CA 1
ATOM 727 C C . ARG A 1 100 ? 6.683 2.734 -1.240 1.00 91.81 100 ARG A C 1
ATOM 729 O O . ARG A 1 100 ? 7.698 2.070 -1.442 1.00 91.81 100 ARG A O 1
ATOM 736 N N . PHE A 1 101 ? 5.674 2.750 -2.108 1.00 88.38 101 PHE A N 1
ATOM 737 C CA . PHE A 1 101 ? 5.743 2.081 -3.409 1.00 88.38 101 PHE A CA 1
ATOM 738 C C . PHE A 1 101 ? 6.735 2.766 -4.349 1.00 88.38 101 PHE A C 1
ATOM 740 O O . PHE A 1 101 ? 7.429 2.065 -5.08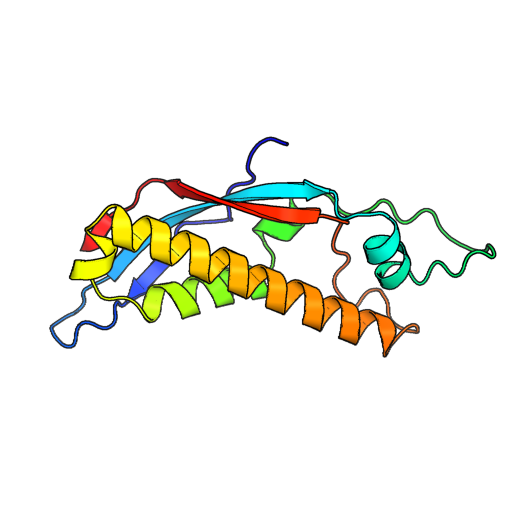4 1.00 88.38 101 PHE A O 1
ATOM 747 N N . ALA A 1 102 ? 6.840 4.097 -4.293 1.00 85.81 102 ALA A N 1
ATOM 748 C CA . ALA A 1 102 ? 7.854 4.838 -5.036 1.00 85.81 102 ALA A CA 1
ATOM 749 C C . ALA A 1 102 ? 9.272 4.460 -4.577 1.00 85.81 102 ALA A C 1
ATOM 751 O O . ALA A 1 102 ? 10.101 4.125 -5.416 1.00 85.81 102 ALA A O 1
ATOM 752 N N . GLU A 1 103 ? 9.523 4.394 -3.264 1.00 86.94 103 GLU A N 1
ATOM 753 C CA . GLU A 1 103 ? 10.818 3.943 -2.726 1.00 86.94 103 GLU A CA 1
ATOM 754 C C . GLU A 1 103 ? 11.183 2.521 -3.180 1.00 86.94 103 GLU A C 1
ATOM 756 O O . GLU A 1 103 ? 12.331 2.253 -3.529 1.00 86.94 103 GLU A O 1
ATOM 761 N N . ILE A 1 104 ? 10.215 1.594 -3.182 1.00 83.56 104 ILE A N 1
ATOM 762 C CA . ILE A 1 104 ? 10.436 0.222 -3.669 1.00 83.56 104 ILE A CA 1
ATOM 763 C C . ILE A 1 104 ? 10.836 0.240 -5.145 1.00 83.56 104 ILE A C 1
ATOM 765 O O . ILE A 1 104 ? 11.793 -0.431 -5.516 1.00 83.56 104 ILE A O 1
ATOM 769 N N . ALA A 1 105 ? 10.143 1.027 -5.970 1.00 78.19 105 ALA A N 1
ATOM 770 C CA . ALA A 1 105 ? 10.464 1.143 -7.389 1.00 78.19 105 ALA A CA 1
ATOM 771 C C . ALA A 1 105 ? 11.873 1.726 -7.620 1.00 78.19 105 ALA A C 1
ATOM 773 O O . ALA A 1 105 ? 12.600 1.233 -8.481 1.00 78.19 105 ALA A O 1
ATOM 774 N N . GLU A 1 106 ? 12.290 2.726 -6.834 1.00 77.88 106 GLU A N 1
ATOM 775 C CA . GLU A 1 106 ? 13.638 3.310 -6.919 1.00 77.88 106 GLU A CA 1
ATOM 776 C C . GLU A 1 106 ? 14.739 2.314 -6.525 1.00 77.88 106 GLU A C 1
ATOM 778 O O . GLU A 1 106 ? 15.778 2.235 -7.188 1.00 77.88 106 GLU A O 1
ATOM 783 N N . VAL A 1 107 ? 14.528 1.544 -5.450 1.00 79.00 107 VAL A N 1
ATOM 784 C CA . VAL A 1 107 ? 15.477 0.508 -5.013 1.00 79.00 107 VAL A CA 1
ATOM 785 C C . VAL A 1 107 ? 15.599 -0.578 -6.076 1.00 79.00 107 VAL A C 1
ATOM 787 O O . VAL A 1 107 ? 16.715 -0.954 -6.434 1.00 79.00 107 VAL A O 1
ATOM 790 N N . ASP A 1 108 ? 14.477 -1.031 -6.626 1.00 72.31 108 ASP A N 1
ATOM 791 C CA . ASP A 1 108 ? 14.454 -2.095 -7.628 1.00 72.31 108 ASP A CA 1
ATOM 792 C C . ASP A 1 108 ? 15.108 -1.640 -8.941 1.00 72.31 108 ASP A C 1
ATOM 794 O O . ASP A 1 108 ? 15.893 -2.385 -9.531 1.00 72.31 108 ASP A O 1
ATOM 798 N N . GLU A 1 109 ? 14.898 -0.381 -9.346 1.00 69.56 109 GLU A N 1
ATOM 799 C CA . GLU A 1 109 ? 15.616 0.230 -10.470 1.00 69.56 109 GLU A CA 1
ATOM 800 C C . GLU A 1 109 ? 17.134 0.281 -10.225 1.00 69.56 109 GLU A C 1
ATOM 802 O O . GLU A 1 109 ? 17.932 -0.004 -11.126 1.00 69.56 109 GLU A O 1
ATOM 807 N N . ALA A 1 110 ? 17.565 0.650 -9.016 1.00 68.69 110 ALA A N 1
ATOM 808 C CA . ALA A 1 110 ? 18.983 0.692 -8.672 1.00 68.69 110 ALA A CA 1
ATOM 809 C C . ALA A 1 110 ? 19.615 -0.712 -8.682 1.00 68.69 110 ALA A C 1
ATOM 811 O O . ALA A 1 110 ? 20.727 -0.885 -9.198 1.00 68.69 110 ALA A O 1
ATOM 812 N N . GLU A 1 111 ? 18.904 -1.721 -8.170 1.00 65.75 111 GLU A N 1
ATOM 813 C CA . GLU A 1 111 ? 19.333 -3.121 -8.209 1.00 65.75 111 GLU A CA 1
ATOM 814 C C . GLU A 1 111 ? 19.436 -3.631 -9.657 1.00 65.75 111 GLU A C 1
ATOM 816 O O . GLU A 1 111 ? 20.479 -4.193 -10.016 1.00 65.75 111 GLU A O 1
ATOM 821 N N . ALA A 1 112 ? 18.444 -3.338 -10.512 1.00 62.72 112 ALA A N 1
ATOM 822 C CA . ALA A 1 112 ? 18.447 -3.663 -11.944 1.00 62.72 112 ALA A CA 1
ATOM 823 C C . ALA A 1 112 ? 19.700 -3.136 -12.659 1.00 62.72 112 ALA A C 1
ATOM 825 O O . ALA A 1 112 ? 20.401 -3.886 -13.345 1.00 62.72 112 ALA A O 1
ATOM 826 N N . LYS A 1 113 ? 20.038 -1.857 -12.445 1.00 62.19 113 LYS A N 1
ATOM 827 C CA . LYS A 1 113 ? 21.227 -1.217 -13.041 1.00 62.19 113 LYS A CA 1
ATOM 828 C C . LYS A 1 113 ? 22.540 -1.848 -12.583 1.00 62.19 113 LYS A C 1
ATOM 830 O O . LYS A 1 113 ? 23.512 -1.863 -13.337 1.00 62.19 113 LYS A O 1
ATOM 835 N N . SER A 1 114 ? 22.592 -2.322 -11.340 1.00 59.09 114 SER A N 1
ATOM 836 C CA . SER A 1 114 ? 23.818 -2.844 -10.727 1.00 59.09 114 SER A CA 1
ATOM 837 C C . SER A 1 114 ? 24.161 -4.281 -11.140 1.00 59.09 114 SER A C 1
ATOM 839 O O . SER A 1 114 ? 25.316 -4.684 -11.007 1.00 59.09 114 SER A O 1
ATOM 841 N N . SER A 1 115 ? 23.185 -5.044 -11.649 1.00 53.94 115 SER A N 1
ATOM 842 C CA . SER A 1 115 ? 23.326 -6.471 -11.984 1.00 53.94 115 SER A CA 1
ATOM 843 C C . SER A 1 115 ? 22.729 -6.814 -13.363 1.00 53.94 115 SER A C 1
ATOM 845 O O . SER A 1 115 ? 21.770 -7.584 -13.451 1.00 53.94 115 SER A O 1
ATOM 847 N N . PRO A 1 116 ? 23.310 -6.298 -14.467 1.00 55.69 116 PRO A N 1
ATOM 848 C CA . PRO A 1 116 ? 22.754 -6.441 -15.820 1.00 55.69 116 PRO A CA 1
ATOM 849 C C . PRO A 1 116 ? 22.769 -7.881 -16.370 1.00 55.69 116 PRO A C 1
ATOM 851 O O . PRO A 1 116 ? 22.148 -8.160 -17.391 1.00 55.69 116 PRO A O 1
ATOM 854 N N . GLU A 1 117 ? 23.475 -8.807 -15.717 1.00 48.00 117 GLU A N 1
ATOM 855 C CA . GLU A 1 117 ? 23.691 -10.180 -16.198 1.00 48.00 117 GLU A CA 1
ATOM 856 C C . GLU A 1 117 ? 22.566 -11.155 -15.799 1.00 48.00 117 GLU A C 1
ATOM 858 O O . GLU A 1 117 ? 22.554 -12.297 -16.259 1.00 48.00 117 GLU A O 1
ATOM 863 N N . ASN A 1 118 ? 21.616 -10.727 -14.952 1.00 44.16 118 ASN A N 1
ATOM 864 C CA . ASN A 1 118 ? 20.527 -11.580 -14.463 1.00 44.16 118 ASN A CA 1
ATOM 865 C C . ASN A 1 118 ? 19.170 -10.836 -14.367 1.00 44.16 118 ASN A C 1
ATOM 867 O O . ASN A 1 118 ? 18.583 -10.729 -13.283 1.00 44.16 118 ASN A O 1
ATOM 871 N N . PRO A 1 119 ? 18.637 -10.335 -15.502 1.00 43.59 119 PRO A N 1
ATOM 872 C CA . PRO A 1 119 ? 17.412 -9.529 -15.548 1.00 43.59 119 PRO A CA 1
ATOM 873 C C . PRO A 1 119 ? 16.137 -10.305 -15.176 1.00 43.59 119 PRO A C 1
ATOM 875 O O . PRO A 1 119 ? 15.082 -9.709 -15.038 1.00 43.59 119 PRO A O 1
ATOM 878 N N . ALA A 1 120 ? 16.206 -11.632 -15.008 1.00 38.69 120 ALA A N 1
ATOM 879 C CA . ALA A 1 120 ? 15.067 -12.459 -14.597 1.00 38.69 120 ALA A CA 1
ATOM 880 C C . ALA A 1 120 ? 14.851 -12.496 -13.069 1.00 38.69 120 ALA A C 1
ATOM 882 O O . ALA A 1 120 ? 13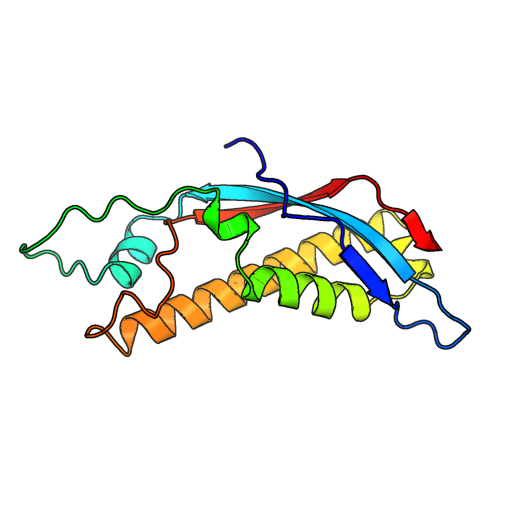.769 -12.859 -12.612 1.00 38.69 120 ALA A O 1
ATOM 883 N N . THR A 1 121 ? 15.875 -12.157 -12.276 1.00 39.88 121 THR A N 1
ATOM 884 C CA . THR A 1 121 ? 15.790 -12.094 -10.801 1.00 39.88 121 THR A CA 1
ATOM 885 C C . THR A 1 121 ? 15.346 -10.733 -10.282 1.00 39.88 121 THR A C 1
ATOM 887 O O . THR A 1 121 ? 14.803 -10.652 -9.182 1.00 39.88 121 THR A O 1
ATOM 890 N N . VAL A 1 122 ? 15.553 -9.683 -11.075 1.00 42.03 122 VAL A N 1
ATOM 891 C CA . VAL A 1 122 ? 14.956 -8.371 -10.844 1.00 42.03 122 VAL A CA 1
ATOM 892 C C . VAL A 1 122 ? 13.624 -8.446 -11.560 1.00 42.03 122 VAL A C 1
ATOM 894 O O . VAL A 1 122 ? 13.588 -8.429 -12.785 1.00 42.03 122 VAL A O 1
ATOM 897 N N . GLY A 1 123 ? 12.585 -8.774 -10.786 1.00 40.28 123 GLY A N 1
ATOM 898 C CA . GLY A 1 123 ? 11.278 -9.187 -11.281 1.00 40.28 123 GLY A CA 1
ATOM 899 C C . GLY A 1 123 ? 10.885 -8.358 -12.483 1.00 40.28 123 GLY A C 1
ATOM 900 O O . GLY A 1 123 ? 10.972 -7.143 -12.428 1.00 40.28 123 GLY A O 1
ATOM 901 N N . ILE A 1 124 ? 10.539 -9.045 -13.566 1.00 44.59 124 ILE A N 1
ATOM 902 C CA . ILE A 1 124 ? 10.019 -8.468 -14.790 1.00 44.59 124 ILE A CA 1
ATOM 903 C C . ILE A 1 124 ? 8.849 -7.577 -14.336 1.00 44.59 124 ILE A C 1
ATOM 905 O O . ILE A 1 124 ? 7.760 -8.069 -14.062 1.00 44.59 124 ILE A O 1
ATOM 909 N N . GLU A 1 125 ? 9.098 -6.293 -14.097 1.00 48.69 125 GLU A N 1
ATOM 910 C CA . GLU A 1 125 ? 8.078 -5.319 -13.752 1.00 48.69 125 GLU A CA 1
ATOM 911 C C . GLU A 1 125 ? 7.744 -4.626 -15.059 1.00 48.69 125 GLU A C 1
ATOM 913 O O . GLU A 1 125 ? 8.634 -4.217 -15.814 1.00 48.69 125 GLU A O 1
ATOM 918 N N . PRO A 1 126 ? 6.462 -4.537 -15.405 1.00 50.59 126 PRO A N 1
ATOM 919 C CA . PRO A 1 126 ? 6.115 -3.731 -16.537 1.00 50.59 126 PRO A CA 1
ATOM 920 C C . PRO A 1 126 ? 6.329 -2.268 -16.173 1.00 50.59 126 PRO A C 1
ATOM 922 O O . PRO A 1 126 ? 6.331 -1.948 -14.985 1.00 50.59 126 PRO A O 1
ATOM 925 N N . PRO A 1 127 ? 6.508 -1.373 -17.159 1.00 59.16 127 PRO A N 1
ATOM 926 C CA . PRO A 1 127 ? 6.822 0.030 -16.929 1.00 59.16 127 PRO A CA 1
ATOM 927 C C . PRO A 1 127 ? 5.587 0.723 -16.365 1.00 59.16 127 PRO A C 1
ATOM 929 O O . PRO A 1 127 ? 4.925 1.481 -17.064 1.00 59.16 127 PRO A O 1
ATOM 932 N N . TYR A 1 128 ? 5.221 0.437 -15.125 1.00 66.25 128 TYR A N 1
ATOM 933 C CA . TYR A 1 128 ? 4.093 1.029 -14.452 1.00 66.25 128 TYR A CA 1
ATOM 934 C C . TYR A 1 128 ? 4.493 1.373 -13.030 1.00 66.25 128 TYR A C 1
ATOM 936 O O . TYR A 1 128 ? 5.026 0.541 -12.305 1.00 66.25 128 TYR A O 1
ATOM 944 N N . HIS A 1 129 ? 4.183 2.595 -12.625 1.00 76.50 129 HIS A N 1
ATOM 945 C CA . HIS A 1 129 ? 4.197 2.975 -11.222 1.00 76.50 129 HIS A CA 1
ATOM 946 C C . HIS A 1 129 ? 2.767 2.943 -10.680 1.00 76.50 129 HIS A C 1
ATOM 948 O O . HIS A 1 129 ? 1.781 3.015 -11.429 1.00 76.50 129 HIS A O 1
ATOM 954 N N . VAL A 1 130 ? 2.654 2.830 -9.360 1.00 84.94 130 VAL A N 1
ATOM 955 C CA . VAL A 1 130 ? 1.374 3.003 -8.676 1.00 84.94 130 VAL A CA 1
ATOM 956 C C . VAL A 1 130 ? 1.020 4.492 -8.697 1.00 84.94 130 VAL A C 1
ATOM 958 O O . VAL A 1 130 ? 1.716 5.307 -8.103 1.00 84.94 130 VAL A O 1
ATOM 961 N N . ASP A 1 131 ? -0.059 4.833 -9.397 1.00 86.38 131 ASP A N 1
ATOM 962 C CA . ASP A 1 131 ? -0.594 6.197 -9.532 1.00 86.38 131 ASP A CA 1
ATOM 963 C C . ASP A 1 131 ? -1.558 6.513 -8.385 1.00 86.38 131 ASP A C 1
ATOM 965 O O . ASP A 1 131 ? -1.484 7.557 -7.743 1.00 86.38 131 ASP A O 1
ATOM 969 N N . GLU A 1 132 ? -2.459 5.572 -8.087 1.00 90.19 132 GLU A N 1
ATOM 970 C CA . GLU A 1 132 ? -3.459 5.740 -7.033 1.00 90.19 132 GLU A CA 1
ATOM 971 C C . GLU A 1 132 ? -3.723 4.433 -6.276 1.00 90.19 132 GLU A C 1
ATOM 973 O O . GLU A 1 132 ? -3.720 3.338 -6.850 1.00 90.19 132 GLU A O 1
ATOM 978 N N . VAL A 1 133 ? -4.032 4.572 -4.984 1.00 92.12 133 VAL A N 1
ATOM 979 C CA . VAL A 1 133 ? -4.427 3.479 -4.086 1.00 92.12 133 VAL A CA 1
ATOM 980 C C . VAL A 1 133 ? -5.890 3.639 -3.683 1.00 92.12 133 VAL A C 1
ATOM 982 O O . VAL A 1 133 ? -6.317 4.688 -3.192 1.00 92.12 133 VAL A O 1
ATOM 985 N N . PHE A 1 134 ? -6.655 2.563 -3.828 1.00 91.81 134 PHE A N 1
ATOM 986 C CA . PHE A 1 134 ? -8.054 2.481 -3.427 1.00 91.81 134 PHE A CA 1
ATOM 987 C C . PHE A 1 134 ? -8.227 1.433 -2.340 1.00 91.81 134 PHE A C 1
ATOM 989 O O . PHE A 1 134 ? -7.679 0.336 -2.430 1.00 91.81 134 PHE A O 1
ATOM 996 N N . PHE A 1 135 ? -9.055 1.760 -1.351 1.00 92.69 135 PHE A N 1
ATOM 997 C CA . PHE A 1 135 ? -9.509 0.808 -0.349 1.00 92.69 135 PHE A CA 1
ATOM 998 C C . PHE A 1 135 ? -10.968 0.453 -0.595 1.00 92.69 135 PHE A C 1
ATOM 1000 O O . PHE A 1 135 ? -11.802 1.348 -0.754 1.00 92.69 135 PHE A O 1
ATOM 1007 N N . THR A 1 136 ? -11.281 -0.837 -0.574 1.00 88.12 136 THR A N 1
ATOM 1008 C CA . THR A 1 136 ? -12.662 -1.335 -0.537 1.00 88.12 136 THR A CA 1
ATOM 1009 C C . THR A 1 136 ? -12.862 -2.208 0.697 1.00 88.12 136 THR A C 1
ATOM 1011 O O . THR A 1 136 ? -11.897 -2.711 1.271 1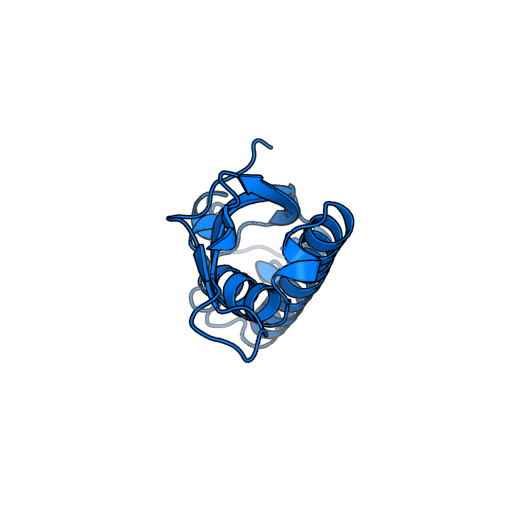.00 88.12 136 THR A O 1
ATOM 1014 N N . ASP A 1 137 ? -14.112 -2.338 1.147 1.00 90.12 137 ASP A N 1
ATOM 1015 C CA . ASP A 1 137 ? -14.494 -3.190 2.287 1.00 90.12 137 ASP A CA 1
ATOM 1016 C C . ASP A 1 137 ? -13.691 -2.922 3.573 1.00 90.12 137 ASP A C 1
ATOM 1018 O O . ASP A 1 137 ? -13.329 -3.840 4.300 1.00 90.12 137 ASP A O 1
ATOM 1022 N N . PHE A 1 138 ? -13.388 -1.647 3.842 1.00 92.69 138 PHE A N 1
ATOM 1023 C CA . PHE A 1 138 ? -12.562 -1.243 4.978 1.00 92.69 138 PHE A CA 1
ATOM 1024 C C . PHE A 1 138 ? -13.355 -1.316 6.289 1.00 92.69 138 PHE A C 1
ATOM 1026 O O . PHE A 1 138 ? -14.188 -0.444 6.565 1.00 92.69 138 PHE A O 1
ATOM 1033 N N . ALA A 1 139 ? -13.056 -2.319 7.109 1.00 92.00 139 ALA A N 1
ATOM 1034 C CA . ALA A 1 139 ? -13.639 -2.555 8.422 1.00 92.00 139 ALA A CA 1
ATOM 1035 C C . ALA A 1 139 ? -12.575 -2.466 9.525 1.00 92.00 139 ALA A C 1
ATOM 1037 O O . ALA A 1 139 ? -11.433 -2.877 9.341 1.00 92.00 139 ALA A O 1
ATOM 1038 N N . LEU A 1 140 ? -12.977 -1.940 10.679 1.00 90.50 140 LEU A N 1
ATOM 1039 C CA . LEU A 1 140 ? -12.196 -1.921 11.914 1.00 90.50 140 LEU A CA 1
ATOM 1040 C C . LEU A 1 140 ? -12.882 -2.865 12.905 1.00 90.50 140 LEU A C 1
ATOM 1042 O O . LEU A 1 140 ? -14.110 -2.791 13.034 1.00 90.50 140 LEU A O 1
ATOM 1046 N N . GLN A 1 141 ? -12.125 -3.762 13.533 1.00 83.50 141 GLN A N 1
ATOM 1047 C CA . GLN A 1 141 ? -12.619 -4.769 14.480 1.00 83.50 141 GLN A CA 1
ATOM 1048 C C . GLN A 1 141 ? -11.842 -4.713 15.785 1.00 83.50 141 GLN A C 1
ATOM 1050 O O . GLN A 1 141 ? -10.626 -4.428 15.716 1.00 83.50 141 GLN A O 1
#

Sequence (141 aa):
MAPVTMSAPFTVNTTDTDAQHFAVFNVALKLAPMDEAHWANWSGASAGGHGGSGEAPGPIELASYAKYRSAIVEVASGMSMETLSTQVGKESLKKQLLDRFAEIAEVDEAEAKSSPENPATVGIEPPYHVDEVFFTDFALQ

Radius of gyration: 17.35 Å; chains: 1; bounding box: 38×24×55 Å

pLDDT: mean 74.02, std 19.63, range [30.31, 95.62]

Secondary structure (DSSP, 8-state):
-PPEEPSS-EEEE-S-SSTT-EEEEEEEEEEEEPPHHHHHHHTT--SS--S---PPPPHHHHTT-HHHHHHHHHHHHTS-HHHHHSHHHHHHHHHHHHHHHHHHHHHHHHHHHH-TT-TTTS----SEEEEEEEEEEEEE-

Foldseek 3Di:
DDWAWADDWDWEAAPDPDPDKIKTWTKTFDKDFADPVLVCLLVVPPVDDDDDDPPQDDPNVVSVDPQLVVLLRVLRNHHHPVLLVDPNSVVVSFVSSLVSQVVVSVVLSVVSNVCVPCSVVSPSHGRIGGPGMDIDPIDID